Protein AF-A0A1Z8WTG3-F1 (afdb_monomer_lite)

Radius of gyration: 28.86 Å; chains: 1; bounding box: 52×43×95 Å

Structure (mmCIF, N/CA/C/O backbone):
data_AF-A0A1Z8WTG3-F1
#
_entry.id   AF-A0A1Z8WTG3-F1
#
loop_
_atom_site.group_PDB
_atom_site.id
_atom_site.type_symbol
_atom_site.label_atom_id
_atom_site.label_alt_id
_atom_site.label_comp_id
_atom_site.label_asym_id
_atom_site.label_entity_id
_atom_site.label_seq_id
_atom_site.pdbx_PDB_ins_code
_atom_site.Cartn_x
_atom_site.Cartn_y
_atom_site.Cartn_z
_atom_site.occupancy
_atom_site.B_iso_or_equiv
_atom_site.auth_seq_id
_atom_site.auth_comp_id
_atom_site.auth_asym_id
_atom_site.auth_atom_id
_atom_site.pdbx_PDB_model_num
ATOM 1 N N . MET A 1 1 ? -14.455 12.581 13.805 1.00 80.75 1 MET A N 1
ATOM 2 C CA . MET A 1 1 ? -13.602 12.042 12.723 1.00 80.75 1 MET A CA 1
ATOM 3 C C . MET A 1 1 ? -12.925 10.778 13.233 1.00 80.75 1 MET A C 1
ATOM 5 O O . MET A 1 1 ? -12.695 10.710 14.435 1.00 80.75 1 MET A O 1
ATOM 9 N N . ALA A 1 2 ? -12.694 9.769 12.390 1.00 87.00 2 ALA A N 1
ATOM 10 C CA . ALA A 1 2 ? -11.983 8.566 12.822 1.00 87.00 2 ALA A CA 1
ATOM 11 C C . ALA A 1 2 ? -10.510 8.894 13.118 1.00 87.00 2 ALA A C 1
ATOM 13 O O . ALA A 1 2 ? -9.880 9.629 12.361 1.00 87.00 2 ALA A O 1
ATOM 14 N N . GLU A 1 3 ? -9.969 8.363 14.213 1.00 90.25 3 GLU A N 1
ATOM 15 C CA . GLU A 1 3 ? -8.546 8.466 14.534 1.00 90.25 3 GLU A CA 1
ATOM 16 C C . GLU A 1 3 ? -7.820 7.243 13.973 1.00 90.25 3 GLU A C 1
ATOM 18 O O . GLU A 1 3 ? -8.116 6.108 14.358 1.00 90.25 3 GLU A O 1
ATOM 23 N N . TYR A 1 4 ? -6.864 7.479 13.076 1.00 92.56 4 TYR A N 1
ATOM 24 C CA . TYR A 1 4 ? -6.026 6.444 12.479 1.00 92.56 4 TYR A CA 1
ATOM 25 C C . TYR A 1 4 ? -4.583 6.611 12.948 1.00 92.56 4 TYR A C 1
ATOM 27 O O . TYR A 1 4 ? -4.021 7.705 12.896 1.00 92.56 4 TYR A O 1
ATOM 35 N N . LYS A 1 5 ? -3.979 5.523 13.423 1.00 94.44 5 LYS A N 1
ATOM 36 C CA . LYS A 1 5 ? -2.561 5.475 13.795 1.00 94.44 5 LYS A CA 1
ATOM 37 C C . LYS A 1 5 ? -1.935 4.241 13.185 1.00 94.44 5 LYS A C 1
ATOM 39 O O . LYS A 1 5 ? -2.557 3.182 13.174 1.00 94.44 5 LYS A O 1
ATOM 44 N N . PHE A 1 6 ? -0.693 4.364 12.742 1.00 95.44 6 PHE A N 1
ATOM 45 C CA . PHE A 1 6 ? 0.064 3.254 12.189 1.00 95.44 6 PHE A CA 1
ATOM 46 C C . PHE A 1 6 ? 1.544 3.356 12.556 1.00 95.44 6 PHE A C 1
ATOM 48 O O . PHE A 1 6 ? 2.046 4.424 12.904 1.00 95.44 6 PHE A O 1
ATOM 55 N N . ARG A 1 7 ? 2.234 2.216 12.537 1.00 96.50 7 ARG A N 1
ATOM 56 C CA . ARG A 1 7 ? 3.659 2.110 12.859 1.00 96.50 7 ARG A CA 1
ATOM 57 C C . ARG A 1 7 ? 4.304 0.981 12.066 1.00 96.50 7 ARG A C 1
ATOM 59 O O . ARG A 1 7 ? 3.787 -0.138 12.065 1.00 96.50 7 ARG A O 1
ATOM 66 N N . LYS A 1 8 ? 5.466 1.264 11.473 1.00 97.19 8 LYS A N 1
ATOM 67 C CA . LYS A 1 8 ? 6.313 0.258 10.826 1.00 97.19 8 LYS A CA 1
ATOM 68 C C . LYS A 1 8 ? 6.899 -0.665 11.894 1.00 97.19 8 LYS A C 1
ATOM 70 O O . LYS A 1 8 ? 7.470 -0.198 12.882 1.00 97.19 8 LYS A O 1
ATOM 75 N N . LEU A 1 9 ? 6.709 -1.967 11.718 1.00 96.06 9 LEU A N 1
ATOM 76 C CA . LEU A 1 9 ? 7.215 -3.013 12.605 1.00 96.06 9 LEU A CA 1
ATOM 77 C C . LEU A 1 9 ? 8.601 -3.472 12.162 1.00 96.06 9 LEU A C 1
ATOM 79 O O . LEU A 1 9 ? 9.515 -3.524 12.979 1.00 96.06 9 LEU A O 1
ATOM 83 N N . PHE A 1 10 ? 8.748 -3.786 10.876 1.00 94.69 10 PHE A N 1
ATOM 84 C CA . PHE A 1 10 ? 10.020 -4.160 10.272 1.00 94.69 10 PHE A CA 1
ATOM 85 C C . PHE A 1 10 ? 10.028 -3.863 8.773 1.00 94.69 10 PHE A C 1
ATOM 87 O O . PHE A 1 10 ? 8.985 -3.616 8.165 1.00 94.69 10 PHE A O 1
ATOM 94 N N . GLN A 1 11 ? 11.226 -3.921 8.201 1.00 94.88 11 GLN A N 1
ATOM 95 C CA . GLN A 1 11 ? 11.490 -3.764 6.781 1.00 94.88 11 GLN A CA 1
ATOM 96 C C . GLN A 1 11 ? 12.560 -4.770 6.363 1.00 94.88 11 GLN A C 1
ATOM 98 O O . GLN A 1 11 ? 13.548 -4.959 7.074 1.00 94.88 11 GLN A O 1
ATOM 103 N N . LEU A 1 12 ? 12.347 -5.400 5.217 1.00 92.44 12 LEU A N 1
ATOM 104 C CA . LEU A 1 12 ? 13.270 -6.295 4.542 1.00 92.44 12 LEU A CA 1
ATOM 105 C C . LEU A 1 12 ? 13.499 -5.760 3.131 1.00 92.44 12 LEU A C 1
ATOM 107 O O . LEU A 1 12 ? 12.569 -5.309 2.467 1.00 92.44 12 LEU A O 1
ATOM 111 N N . SER A 1 13 ? 14.740 -5.823 2.676 1.00 90.19 13 SER A N 1
ATOM 112 C CA . SER A 1 13 ? 15.132 -5.409 1.334 1.00 90.19 13 SER A CA 1
ATOM 113 C C . SER A 1 13 ? 16.091 -6.441 0.759 1.00 90.19 13 SER A C 1
ATOM 115 O O . SER A 1 13 ? 17.084 -6.777 1.410 1.00 90.19 13 SER A O 1
ATOM 117 N N . GLY A 1 14 ? 15.800 -6.946 -0.435 1.00 82.38 14 GLY A N 1
ATOM 118 C CA . GLY A 1 14 ? 16.718 -7.788 -1.193 1.00 82.38 14 GLY A CA 1
ATOM 119 C C . GLY A 1 14 ? 17.753 -6.952 -1.943 1.00 82.38 14 GLY A C 1
ATOM 120 O O . GLY A 1 14 ? 17.486 -5.820 -2.340 1.00 82.38 14 GLY A O 1
ATOM 121 N N . ALA A 1 15 ? 18.944 -7.516 -2.138 1.00 72.56 15 ALA A N 1
ATOM 122 C CA . ALA A 1 15 ? 19.929 -6.942 -3.050 1.00 72.56 15 ALA A CA 1
ATOM 123 C C . ALA A 1 15 ? 19.437 -7.064 -4.503 1.00 72.56 15 ALA A C 1
ATOM 125 O O . ALA A 1 15 ? 18.730 -8.018 -4.823 1.00 72.56 15 ALA A O 1
ATOM 126 N N . GLY A 1 16 ? 19.820 -6.119 -5.361 1.00 65.38 16 GLY A N 1
ATOM 127 C CA . GLY A 1 16 ? 19.454 -6.109 -6.776 1.00 65.38 16 GLY A CA 1
ATOM 128 C C . GLY A 1 16 ? 20.349 -5.186 -7.600 1.00 65.38 16 GLY A C 1
ATOM 129 O O . GLY A 1 16 ? 21.196 -4.485 -7.045 1.00 65.38 16 GLY A O 1
ATOM 130 N N . GLU A 1 17 ? 20.162 -5.191 -8.918 1.00 61.62 17 GLU A N 1
ATOM 131 C CA . GLU A 1 17 ? 20.950 -4.398 -9.881 1.00 61.62 17 GLU A CA 1
ATOM 132 C C . GLU A 1 17 ? 20.513 -2.923 -9.967 1.00 61.62 17 GLU A C 1
ATOM 134 O O . GLU A 1 17 ? 21.150 -2.100 -10.627 1.00 61.62 17 GLU A O 1
ATOM 139 N N . PHE A 1 18 ? 19.425 -2.577 -9.286 1.00 65.38 18 PHE A N 1
ATOM 140 C CA . PHE A 1 18 ? 18.792 -1.265 -9.311 1.00 65.38 18 PHE A CA 1
ATOM 141 C C . PHE A 1 18 ? 19.329 -0.342 -8.209 1.00 65.38 18 PHE A C 1
ATOM 143 O O . PHE A 1 18 ? 19.837 -0.794 -7.185 1.00 65.38 18 PHE A O 1
ATOM 150 N N . THR A 1 19 ? 19.173 0.977 -8.392 1.00 68.31 19 THR A N 1
ATOM 151 C CA . THR A 1 19 ? 19.509 1.976 -7.356 1.00 68.31 19 THR A CA 1
ATOM 152 C C . THR A 1 19 ? 18.726 1.768 -6.063 1.00 68.31 19 THR A C 1
ATOM 154 O O . THR A 1 19 ? 19.265 2.006 -4.986 1.00 68.31 19 THR A O 1
ATOM 157 N N . ASP A 1 20 ? 17.493 1.279 -6.179 1.00 70.00 20 ASP A N 1
ATOM 158 C CA . ASP A 1 20 ? 16.681 0.835 -5.054 1.00 70.00 20 ASP A CA 1
ATOM 159 C C . ASP A 1 20 ? 16.527 -0.697 -5.076 1.00 70.00 20 ASP A C 1
ATOM 161 O O . ASP A 1 20 ? 16.508 -1.283 -6.157 1.00 70.00 20 ASP A O 1
ATOM 165 N N . PRO A 1 21 ? 16.318 -1.357 -3.921 1.00 75.75 21 PRO A N 1
ATOM 166 C CA . PRO A 1 21 ? 16.095 -2.802 -3.832 1.00 75.75 21 PRO A CA 1
ATOM 167 C C . PRO A 1 21 ? 15.076 -3.355 -4.844 1.00 75.75 21 PRO A C 1
ATOM 169 O O . PRO A 1 21 ? 13.978 -2.804 -4.985 1.00 75.75 21 PRO A O 1
ATOM 172 N N . GLU A 1 22 ? 15.414 -4.480 -5.488 1.00 83.38 22 GLU A N 1
ATOM 173 C CA . GLU A 1 22 ? 14.511 -5.222 -6.390 1.00 83.38 22 GLU A CA 1
ATOM 174 C C . GLU A 1 22 ? 13.298 -5.778 -5.660 1.00 83.38 22 GLU A C 1
ATOM 176 O O . GLU A 1 22 ? 12.186 -5.752 -6.176 1.00 83.38 22 GLU A O 1
ATOM 181 N N . SER A 1 23 ? 13.512 -6.266 -4.442 1.00 88.19 23 SER A N 1
ATOM 182 C CA . SER A 1 23 ? 12.448 -6.699 -3.550 1.00 88.19 23 SER A CA 1
ATOM 183 C C . SER A 1 23 ? 12.502 -5.881 -2.273 1.00 88.19 23 SER A C 1
ATOM 185 O O . SER A 1 23 ? 13.557 -5.698 -1.662 1.00 88.19 23 SER A O 1
ATOM 187 N N . TYR A 1 24 ? 11.347 -5.382 -1.865 1.00 93.00 24 TYR A N 1
ATOM 188 C CA . TYR A 1 24 ? 11.179 -4.613 -0.648 1.00 93.00 24 TYR A CA 1
ATOM 189 C C . TYR A 1 24 ? 9.886 -5.057 0.022 1.00 93.00 24 TYR A C 1
ATOM 191 O O . TYR A 1 24 ? 8.824 -5.062 -0.595 1.00 93.00 24 TYR A O 1
ATOM 199 N N . GLU A 1 25 ? 9.965 -5.445 1.287 1.00 95.06 25 GLU A N 1
ATOM 200 C CA . GLU A 1 25 ? 8.804 -5.807 2.088 1.00 95.06 25 GLU A CA 1
ATOM 201 C C . GLU A 1 25 ? 8.836 -5.031 3.398 1.00 95.06 25 GLU A C 1
ATOM 203 O O . GLU A 1 25 ? 9.822 -5.063 4.134 1.00 95.06 25 GLU A O 1
ATOM 208 N N . SER A 1 26 ? 7.743 -4.355 3.724 1.00 96.69 26 SER A N 1
ATOM 209 C CA . SER A 1 26 ? 7.576 -3.703 5.015 1.00 96.69 26 SER A CA 1
ATOM 210 C C . SER A 1 26 ? 6.296 -4.158 5.686 1.00 96.69 26 SER A C 1
ATOM 212 O O . SER A 1 26 ? 5.255 -4.331 5.055 1.00 96.69 26 SER A O 1
ATOM 214 N N . MET A 1 27 ? 6.369 -4.381 6.996 1.00 97.38 27 MET A N 1
ATOM 215 C CA . MET A 1 27 ? 5.221 -4.788 7.797 1.00 97.38 27 MET A CA 1
ATOM 216 C C . MET A 1 27 ? 4.837 -3.687 8.764 1.00 97.38 27 MET A C 1
ATOM 218 O O . MET A 1 27 ? 5.686 -3.067 9.404 1.00 97.38 27 MET A O 1
ATOM 222 N N . TRP A 1 28 ? 3.537 -3.497 8.916 1.00 97.81 28 TRP A N 1
ATOM 223 C CA . TRP A 1 28 ? 2.954 -2.389 9.639 1.00 97.81 28 TRP A CA 1
ATOM 224 C C . TRP A 1 28 ? 1.851 -2.870 10.573 1.00 97.81 28 TRP A C 1
ATOM 226 O O . TRP A 1 28 ? 1.128 -3.830 10.295 1.00 97.81 28 TRP A O 1
ATOM 236 N N . ALA A 1 29 ? 1.705 -2.176 11.695 1.00 97.44 29 ALA A N 1
ATOM 237 C CA . ALA A 1 29 ? 0.532 -2.264 12.552 1.00 97.44 29 ALA A CA 1
ATOM 238 C C . ALA A 1 29 ? -0.275 -0.975 12.432 1.00 97.44 29 ALA A C 1
ATOM 240 O O . ALA A 1 29 ? 0.305 0.103 12.303 1.00 97.44 29 ALA A O 1
ATOM 241 N N . TYR A 1 30 ? -1.596 -1.082 12.532 1.00 96.19 30 TYR A N 1
ATOM 242 C CA . TYR A 1 30 ? -2.485 0.070 12.617 1.00 96.19 30 TYR A CA 1
ATOM 243 C C . TYR A 1 30 ? -3.541 -0.108 13.700 1.00 96.19 30 TYR A C 1
ATOM 245 O O . TYR A 1 30 ? -3.803 -1.219 14.168 1.00 96.19 30 TYR A O 1
ATOM 253 N N . SER A 1 31 ? -4.155 1.004 14.085 1.00 95.69 31 SER A N 1
ATOM 254 C CA . SER A 1 31 ? -5.302 1.051 14.978 1.00 95.69 31 SER A CA 1
ATOM 255 C C . SER A 1 31 ? -6.273 2.132 14.517 1.00 95.69 31 SER A C 1
ATOM 257 O O . SER A 1 31 ? -5.847 3.262 14.265 1.00 95.69 31 SER A O 1
ATOM 259 N N . ILE A 1 32 ? -7.561 1.800 14.452 1.00 93.69 32 ILE A N 1
ATOM 260 C CA . ILE A 1 32 ? -8.631 2.737 14.082 1.00 93.69 32 ILE A CA 1
ATOM 261 C C . ILE A 1 32 ? -9.550 2.934 15.278 1.00 93.69 32 ILE A C 1
ATOM 263 O O . ILE A 1 32 ? -9.943 1.953 15.913 1.00 93.69 32 ILE A O 1
ATOM 267 N N . ARG A 1 33 ? -9.903 4.178 15.596 1.00 92.75 33 ARG A N 1
ATOM 268 C CA . ARG A 1 33 ? -10.965 4.505 16.555 1.00 92.75 33 ARG A CA 1
ATOM 269 C C . ARG A 1 33 ? -12.025 5.345 15.859 1.00 92.75 33 ARG A C 1
ATOM 271 O O . ARG A 1 33 ? -11.731 6.433 15.368 1.00 92.75 33 ARG A O 1
ATOM 278 N N . TYR A 1 34 ? -13.257 4.850 15.827 1.00 88.38 34 TYR A N 1
ATOM 279 C CA . TYR A 1 34 ? -14.374 5.576 15.230 1.00 88.38 34 TYR A CA 1
ATOM 280 C C . TYR A 1 34 ? -15.032 6.515 16.252 1.00 88.38 34 TYR A C 1
ATOM 282 O O . TYR A 1 34 ? -15.041 6.210 17.451 1.00 88.38 34 TYR A O 1
ATOM 290 N N . PRO A 1 35 ? -15.612 7.646 15.810 1.00 86.88 35 PRO A N 1
ATOM 291 C CA . PRO A 1 35 ? -16.374 8.530 16.688 1.00 86.88 35 PRO A CA 1
ATOM 292 C C . PRO A 1 35 ? -17.491 7.772 17.408 1.00 86.88 35 PRO A C 1
ATOM 294 O O . PRO A 1 35 ? -18.188 6.972 16.792 1.00 86.88 35 PRO A O 1
ATOM 297 N N . GLY A 1 36 ? -17.667 8.027 18.705 1.00 84.12 36 GLY A N 1
ATOM 298 C CA . GLY A 1 36 ? -18.702 7.365 19.508 1.00 84.12 36 GLY A CA 1
ATOM 299 C C . GLY A 1 36 ? -18.374 5.927 19.922 1.00 84.12 36 GLY A C 1
ATOM 300 O O . GLY A 1 36 ? -19.221 5.273 20.522 1.00 84.12 36 GLY A O 1
ATOM 301 N N . THR A 1 37 ? -17.160 5.439 19.639 1.00 84.31 37 THR A N 1
ATOM 302 C CA . THR A 1 37 ? -16.673 4.140 20.122 1.00 84.31 37 THR A CA 1
ATOM 303 C C . THR A 1 37 ? -15.482 4.313 21.064 1.00 84.31 37 THR A C 1
ATOM 305 O O . THR A 1 37 ? -14.544 5.070 20.790 1.00 84.31 37 THR A O 1
ATOM 308 N N . ASP A 1 38 ? -15.495 3.579 22.176 1.00 84.06 38 ASP A N 1
ATOM 309 C CA . ASP A 1 38 ? -14.356 3.517 23.103 1.00 84.06 38 ASP A CA 1
ATOM 310 C C . ASP A 1 38 ? -13.339 2.439 22.726 1.00 84.06 38 ASP A C 1
ATOM 312 O O . ASP A 1 38 ? -12.214 2.428 23.224 1.00 84.06 38 ASP A O 1
ATOM 316 N N . HIS A 1 39 ? -13.705 1.558 21.798 1.00 85.56 39 HIS A N 1
ATOM 317 C CA . HIS A 1 39 ? -12.840 0.488 21.335 1.00 85.56 39 HIS A CA 1
ATOM 318 C C . HIS A 1 39 ? -12.044 0.912 20.103 1.00 85.56 39 HIS A C 1
ATOM 320 O O . HIS A 1 39 ? -12.586 1.438 19.132 1.00 85.56 39 HIS A O 1
ATOM 326 N N . SER A 1 40 ? -10.743 0.628 20.132 1.00 90.19 40 SER A N 1
ATOM 327 C CA . SER A 1 40 ? -9.906 0.695 18.942 1.00 90.19 40 SER A CA 1
ATOM 328 C C . SER A 1 40 ? -9.846 -0.671 18.267 1.00 90.19 40 SER A C 1
ATOM 330 O O . SER A 1 40 ? -9.712 -1.692 18.940 1.00 90.19 40 SER A O 1
ATOM 332 N N . THR A 1 41 ? -9.930 -0.686 16.938 1.00 90.62 41 THR A N 1
ATOM 333 C CA . THR A 1 41 ? -9.758 -1.891 16.121 1.00 90.62 41 THR A CA 1
ATOM 334 C C . THR A 1 41 ? -8.313 -1.958 15.627 1.00 90.62 41 THR A C 1
ATOM 336 O O . THR A 1 41 ? -7.943 -1.155 14.763 1.00 90.62 41 THR A O 1
ATOM 339 N N . PRO A 1 42 ? -7.477 -2.870 16.158 1.00 94.50 42 PRO A N 1
ATOM 340 C CA . PRO A 1 42 ? -6.112 -3.045 15.690 1.00 94.50 42 PRO A CA 1
ATOM 341 C C . PRO A 1 42 ? -6.054 -3.946 14.454 1.00 94.50 42 PRO A C 1
ATOM 343 O O . PRO A 1 42 ? -6.922 -4.789 14.222 1.00 94.50 42 PRO A O 1
ATOM 346 N N . GLY A 1 43 ? -4.969 -3.834 13.698 1.00 95.12 43 GLY A N 1
ATOM 347 C CA . GLY A 1 43 ? -4.666 -4.762 12.619 1.00 95.12 43 GLY A CA 1
ATOM 348 C C . GLY A 1 43 ? -3.212 -4.698 12.178 1.00 95.12 43 GLY A C 1
ATOM 349 O O . GLY A 1 43 ? -2.416 -3.897 12.673 1.00 95.12 43 GLY A O 1
ATOM 350 N N . ARG A 1 44 ? -2.865 -5.582 11.244 1.00 96.94 44 ARG A N 1
ATOM 351 C CA . ARG A 1 44 ? -1.556 -5.621 10.592 1.00 96.94 44 ARG A CA 1
ATOM 352 C C . ARG A 1 44 ? -1.741 -5.665 9.088 1.00 96.94 44 ARG A C 1
ATOM 354 O O . ARG A 1 44 ? -2.686 -6.286 8.601 1.00 96.94 44 ARG A O 1
ATOM 361 N N . TYR A 1 45 ? -0.828 -5.034 8.379 1.00 97.50 45 TYR A N 1
ATOM 362 C CA . TYR A 1 45 ? -0.716 -5.128 6.933 1.00 97.50 45 TYR A CA 1
ATOM 363 C C . TYR A 1 45 ? 0.758 -5.194 6.551 1.00 97.50 45 TYR A C 1
ATOM 365 O O . TYR A 1 45 ? 1.638 -4.899 7.364 1.00 97.50 45 TYR A O 1
ATOM 373 N N . ARG A 1 46 ? 1.023 -5.618 5.325 1.00 97.12 46 ARG A N 1
ATOM 374 C CA . ARG A 1 46 ? 2.345 -5.554 4.720 1.00 97.12 46 ARG A CA 1
ATOM 375 C C . ARG A 1 46 ? 2.261 -4.885 3.362 1.00 97.12 46 ARG A C 1
ATOM 377 O O . ARG A 1 46 ? 1.233 -4.981 2.694 1.00 97.12 46 ARG A O 1
ATOM 384 N N . ILE A 1 47 ? 3.351 -4.246 2.980 1.00 97.38 47 ILE A N 1
ATOM 385 C CA . ILE A 1 47 ? 3.575 -3.685 1.658 1.00 97.38 47 ILE A CA 1
ATOM 386 C C . ILE A 1 47 ? 4.707 -4.485 1.024 1.00 97.38 47 ILE A C 1
ATOM 388 O O . ILE A 1 47 ? 5.747 -4.680 1.651 1.00 97.38 47 ILE A O 1
ATOM 392 N N . ARG A 1 48 ? 4.495 -4.968 -0.199 1.00 95.06 48 ARG A N 1
ATOM 393 C CA . ARG A 1 48 ? 5.503 -5.654 -1.009 1.00 95.06 48 ARG A CA 1
ATOM 394 C C . ARG A 1 48 ? 5.709 -4.871 -2.292 1.00 95.06 48 ARG A C 1
ATOM 396 O O . ARG A 1 48 ? 4.765 -4.681 -3.048 1.00 95.06 48 ARG A O 1
ATOM 403 N N . ILE A 1 49 ? 6.934 -4.430 -2.527 1.00 93.69 49 ILE A N 1
ATOM 404 C CA . ILE A 1 49 ? 7.342 -3.732 -3.739 1.00 93.69 49 ILE A CA 1
ATOM 405 C C . ILE A 1 49 ? 8.326 -4.637 -4.464 1.00 93.69 49 ILE A C 1
ATOM 407 O O . ILE A 1 49 ? 9.293 -5.125 -3.878 1.00 93.69 49 ILE A O 1
ATOM 411 N N . THR A 1 50 ? 8.042 -4.906 -5.730 1.00 90.25 50 THR A N 1
ATOM 412 C CA . THR A 1 50 ? 8.906 -5.685 -6.614 1.00 90.25 50 THR A CA 1
ATOM 413 C C . THR A 1 50 ? 9.217 -4.860 -7.850 1.00 90.25 50 THR A C 1
ATOM 415 O O . THR A 1 50 ? 8.306 -4.394 -8.536 1.00 90.25 50 THR A O 1
ATOM 418 N N . ARG A 1 51 ? 10.505 -4.676 -8.131 1.00 87.50 51 ARG A N 1
ATOM 419 C CA . ARG A 1 51 ? 11.003 -4.122 -9.387 1.00 87.50 51 ARG A CA 1
ATOM 420 C C . ARG A 1 51 ? 11.466 -5.260 -10.273 1.00 87.50 51 ARG A C 1
ATOM 422 O O . ARG A 1 51 ? 12.176 -6.152 -9.824 1.00 87.50 51 ARG A O 1
ATOM 429 N N . MET A 1 52 ? 11.052 -5.222 -11.527 1.00 85.44 52 MET A N 1
ATOM 430 C CA . MET A 1 52 ? 11.435 -6.209 -12.528 1.00 85.44 52 MET A CA 1
ATOM 431 C C . MET A 1 52 ? 11.568 -5.543 -13.894 1.00 85.44 52 MET A C 1
ATOM 433 O O . MET A 1 52 ? 11.118 -4.409 -14.100 1.00 85.44 52 MET A O 1
ATOM 437 N N . SER A 1 53 ? 12.188 -6.236 -14.845 1.00 83.75 53 SER A N 1
ATOM 438 C CA . SER A 1 53 ? 12.193 -5.759 -16.225 1.00 83.75 53 SER A CA 1
ATOM 439 C C . SER A 1 53 ? 10.758 -5.709 -16.770 1.00 83.75 53 SER A C 1
ATOM 441 O O . SER A 1 53 ? 9.897 -6.504 -16.383 1.00 83.75 53 SER A O 1
ATOM 443 N N . ALA A 1 54 ? 10.474 -4.785 -17.692 1.00 81.69 54 ALA A N 1
ATOM 444 C CA . ALA A 1 54 ? 9.164 -4.712 -18.344 1.00 81.69 54 ALA A CA 1
ATOM 445 C C . ALA A 1 54 ? 8.816 -6.022 -19.068 1.00 81.69 54 ALA A C 1
ATOM 447 O O . ALA A 1 54 ? 7.653 -6.419 -19.127 1.00 81.69 54 ALA A O 1
ATOM 448 N N . LYS A 1 55 ? 9.838 -6.725 -19.565 1.00 82.88 55 LYS A N 1
ATOM 449 C CA . LYS A 1 55 ? 9.708 -8.047 -20.169 1.00 82.88 55 LYS A CA 1
ATOM 450 C C . LYS A 1 55 ? 9.167 -9.076 -19.175 1.00 82.88 55 LYS A C 1
ATOM 452 O O . LYS A 1 55 ? 8.196 -9.761 -19.489 1.00 82.88 55 LYS A O 1
ATOM 457 N N . ASP A 1 56 ? 9.768 -9.167 -17.992 1.00 82.69 56 ASP A N 1
ATOM 458 C CA . ASP A 1 56 ? 9.350 -10.124 -16.961 1.00 82.69 56 ASP A CA 1
ATOM 459 C C . ASP A 1 56 ? 7.942 -9.812 -16.454 1.00 82.69 56 ASP A C 1
ATOM 461 O O . ASP A 1 56 ? 7.141 -10.722 -16.246 1.00 82.69 56 ASP A O 1
ATOM 465 N N . PHE A 1 57 ? 7.605 -8.525 -16.346 1.00 82.31 57 PHE A N 1
ATOM 466 C CA . PHE A 1 57 ? 6.262 -8.093 -15.978 1.00 82.31 57 PHE A CA 1
ATOM 467 C C . PHE A 1 57 ? 5.207 -8.521 -17.008 1.00 82.31 57 PHE A C 1
ATOM 469 O O . PHE A 1 57 ? 4.160 -9.049 -16.639 1.00 82.31 57 PHE A O 1
ATOM 476 N N . ILE A 1 58 ? 5.480 -8.353 -18.306 1.00 81.19 58 ILE A N 1
ATOM 477 C CA . ILE A 1 58 ? 4.565 -8.789 -19.374 1.00 81.19 58 ILE A CA 1
ATOM 478 C C . ILE A 1 58 ? 4.356 -10.305 -19.328 1.00 81.19 58 ILE A C 1
ATOM 480 O O . ILE A 1 58 ? 3.218 -10.763 -19.422 1.00 81.19 58 ILE A O 1
ATOM 484 N N . ILE A 1 59 ? 5.428 -11.074 -19.119 1.00 83.56 59 ILE A N 1
ATOM 485 C CA . ILE A 1 59 ? 5.355 -12.534 -18.979 1.00 83.56 59 ILE A CA 1
ATOM 486 C C . ILE A 1 59 ? 4.501 -12.918 -17.764 1.00 83.56 59 ILE A C 1
ATOM 488 O O . ILE A 1 59 ? 3.641 -13.791 -17.873 1.00 83.56 59 ILE A O 1
ATOM 492 N N . LEU A 1 60 ? 4.692 -12.251 -16.621 1.00 80.12 60 LEU A N 1
ATOM 493 C CA . LEU A 1 60 ? 3.914 -12.486 -15.400 1.00 80.12 60 LEU A CA 1
ATOM 494 C C . LEU A 1 60 ? 2.415 -12.229 -15.610 1.00 80.12 60 LEU A C 1
ATOM 496 O O . LEU A 1 60 ? 1.581 -12.957 -15.075 1.00 80.12 60 LEU A O 1
ATOM 500 N N . MET A 1 61 ? 2.075 -11.229 -16.423 1.00 80.38 61 MET A N 1
ATOM 501 C CA . MET A 1 61 ? 0.695 -10.898 -16.791 1.00 80.38 61 MET A CA 1
ATOM 502 C C . MET A 1 61 ? 0.121 -11.803 -17.898 1.00 80.38 61 MET A C 1
ATOM 504 O O . MET A 1 61 ? -1.027 -11.621 -18.300 1.00 80.38 61 MET A O 1
ATOM 508 N N . GLY A 1 62 ? 0.890 -12.780 -18.391 1.00 81.44 62 GLY A N 1
ATOM 509 C CA . GLY A 1 62 ? 0.475 -13.715 -19.439 1.00 81.44 62 GLY A CA 1
ATOM 510 C C . GLY A 1 62 ? 0.526 -13.144 -20.861 1.00 81.44 62 GLY A C 1
ATOM 511 O O . GLY A 1 62 ? -0.121 -13.689 -21.754 1.00 81.44 62 GLY A O 1
ATOM 512 N N . GLY A 1 63 ? 1.253 -12.045 -21.075 1.00 82.56 63 GLY A N 1
ATOM 513 C CA . GLY A 1 63 ? 1.434 -11.415 -22.383 1.00 82.56 63 GLY A CA 1
ATOM 514 C C . GLY A 1 63 ? 2.645 -11.939 -23.161 1.00 82.56 63 GLY A C 1
ATOM 515 O O . GLY A 1 63 ? 3.524 -12.603 -22.610 1.00 82.56 63 GLY A O 1
ATOM 516 N N . ASP A 1 64 ? 2.701 -11.603 -24.454 1.00 82.31 64 ASP A N 1
ATOM 517 C CA . ASP A 1 64 ? 3.853 -11.891 -25.316 1.00 82.31 64 ASP A CA 1
ATOM 518 C C . ASP A 1 64 ? 4.927 -10.790 -25.173 1.00 82.31 64 ASP A C 1
ATOM 520 O O . ASP A 1 64 ? 4.655 -9.622 -25.470 1.00 82.31 64 ASP A O 1
ATOM 524 N N . PRO A 1 65 ? 6.147 -11.117 -24.708 1.00 78.25 65 PRO A N 1
ATOM 525 C CA . PRO A 1 65 ? 7.212 -10.141 -24.511 1.00 78.25 65 PRO A CA 1
ATOM 526 C C . PRO A 1 65 ? 7.900 -9.657 -25.797 1.00 78.25 65 PRO A C 1
ATOM 528 O O . PRO A 1 65 ? 8.784 -8.806 -25.692 1.00 78.25 65 PRO A O 1
ATOM 531 N N . THR A 1 66 ? 7.594 -10.190 -26.987 1.00 78.75 66 THR A N 1
ATOM 532 C CA . THR A 1 66 ? 8.353 -9.867 -28.217 1.00 78.75 66 THR A CA 1
ATOM 533 C C . THR A 1 66 ? 8.312 -8.395 -28.624 1.00 78.75 66 THR A C 1
ATOM 535 O O . THR A 1 66 ? 9.263 -7.926 -29.246 1.00 78.75 66 THR A O 1
ATOM 538 N N . ASP A 1 67 ? 7.261 -7.666 -28.241 1.00 66.81 67 ASP A N 1
ATOM 539 C CA . ASP A 1 67 ? 7.095 -6.235 -28.539 1.00 66.81 67 ASP A CA 1
ATOM 540 C C . ASP A 1 67 ? 7.545 -5.312 -27.390 1.00 66.81 67 ASP A C 1
ATOM 542 O O . ASP A 1 67 ? 7.439 -4.086 -27.485 1.00 66.81 67 ASP A O 1
ATOM 546 N N . ALA A 1 68 ? 8.042 -5.877 -26.286 1.00 64.38 68 ALA A N 1
ATOM 547 C CA . ALA A 1 68 ? 8.491 -5.104 -25.138 1.00 64.38 68 ALA A CA 1
ATOM 548 C C . ALA A 1 68 ? 9.845 -4.441 -25.421 1.00 64.38 68 ALA A C 1
ATOM 550 O O . ALA A 1 68 ? 10.787 -5.103 -25.857 1.00 64.38 68 ALA A O 1
ATOM 551 N N . ASP A 1 69 ? 9.970 -3.147 -25.113 1.00 62.03 69 ASP A N 1
ATOM 552 C CA . ASP A 1 69 ? 11.278 -2.490 -25.085 1.00 62.03 69 ASP A CA 1
ATOM 553 C C . ASP A 1 69 ? 12.131 -3.126 -23.967 1.00 62.03 69 ASP A C 1
ATOM 555 O O . ASP A 1 69 ? 11.759 -3.027 -22.790 1.00 62.03 69 ASP A O 1
ATOM 559 N N . PRO A 1 70 ? 13.259 -3.787 -24.292 1.00 58.91 70 PRO A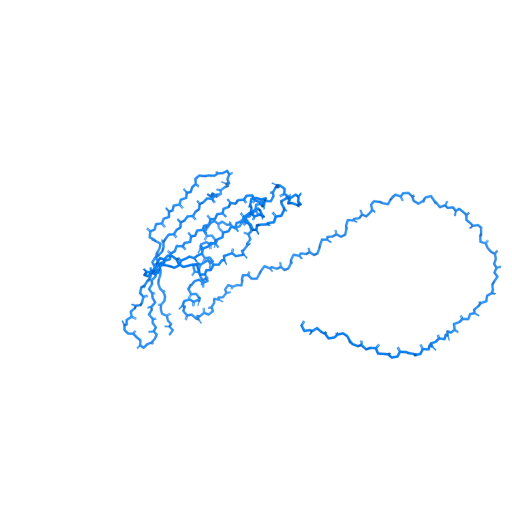 N 1
ATOM 560 C CA . PRO A 1 70 ? 14.085 -4.482 -23.309 1.00 58.91 70 PRO A CA 1
ATOM 561 C C . PRO A 1 70 ? 14.745 -3.548 -22.284 1.00 58.91 70 PRO A C 1
ATOM 563 O O . PRO A 1 70 ? 15.303 -4.047 -21.312 1.00 58.91 70 PRO A O 1
ATOM 566 N N . GLN A 1 71 ? 14.701 -2.223 -22.474 1.00 64.12 71 GLN A N 1
ATOM 567 C CA . GLN A 1 71 ? 15.259 -1.254 -21.521 1.00 64.12 71 GLN A CA 1
ATOM 568 C C . GLN A 1 71 ? 14.242 -0.698 -20.514 1.00 64.12 71 GLN A C 1
ATOM 570 O O . GLN A 1 71 ? 14.615 0.073 -19.630 1.00 64.12 71 GLN A O 1
ATOM 575 N N . GLY A 1 72 ? 12.961 -1.058 -20.634 1.00 68.56 72 GLY A N 1
ATOM 576 C CA . GLY A 1 72 ? 11.927 -0.616 -19.703 1.00 68.56 72 GLY A CA 1
ATOM 577 C C . GLY A 1 72 ? 11.954 -1.388 -18.382 1.00 68.56 72 GLY A C 1
ATOM 578 O O . GLY A 1 72 ? 12.157 -2.602 -18.363 1.00 68.56 72 GLY A O 1
ATOM 579 N N . TYR A 1 73 ? 11.654 -0.699 -17.282 1.00 77.19 73 TYR A N 1
ATOM 580 C CA . TYR A 1 73 ? 11.436 -1.310 -15.970 1.00 77.19 73 TYR A CA 1
ATOM 581 C C . TYR A 1 73 ? 9.977 -1.185 -15.550 1.00 77.19 73 TYR A C 1
ATOM 583 O O . TYR A 1 73 ? 9.266 -0.267 -15.965 1.00 77.19 73 TYR A O 1
ATOM 591 N N . SER A 1 74 ? 9.521 -2.132 -14.741 1.00 81.44 74 SER A N 1
ATOM 592 C CA . SER A 1 74 ? 8.184 -2.152 -14.160 1.00 81.44 74 SER A CA 1
ATOM 593 C C . SER A 1 74 ? 8.283 -2.312 -12.651 1.00 81.44 74 SER A C 1
ATOM 595 O O . SER A 1 74 ? 9.140 -3.034 -12.138 1.00 81.44 74 SER A O 1
ATOM 597 N N . ILE A 1 75 ? 7.402 -1.611 -11.945 1.00 87.44 75 ILE A N 1
ATOM 598 C CA . ILE A 1 75 ? 7.294 -1.662 -10.492 1.00 87.44 75 ILE A CA 1
ATOM 599 C C . ILE A 1 75 ? 5.896 -2.158 -10.150 1.00 87.44 75 ILE A C 1
ATOM 601 O O . ILE A 1 75 ? 4.910 -1.633 -10.661 1.00 87.44 75 ILE A O 1
ATOM 605 N N . GLN A 1 76 ? 5.826 -3.143 -9.263 1.00 88.88 76 GLN A N 1
ATOM 606 C CA . GLN A 1 76 ? 4.588 -3.629 -8.677 1.00 88.88 76 GLN A CA 1
ATOM 607 C C . GLN A 1 76 ? 4.621 -3.372 -7.170 1.00 88.88 76 GLN A C 1
ATOM 609 O O . GLN A 1 76 ? 5.476 -3.917 -6.474 1.00 88.88 76 GLN A O 1
ATOM 614 N N . GLY A 1 77 ? 3.701 -2.546 -6.669 1.00 93.19 77 GLY A N 1
ATOM 615 C CA . GLY A 1 77 ? 3.482 -2.336 -5.237 1.00 93.19 77 GLY A CA 1
ATOM 616 C C . GLY A 1 77 ? 2.166 -2.977 -4.804 1.00 93.19 77 GLY A C 1
ATOM 617 O O . GLY A 1 77 ? 1.124 -2.682 -5.377 1.00 93.19 77 GLY A O 1
ATOM 618 N N . LEU A 1 78 ? 2.209 -3.849 -3.803 1.00 94.88 78 LEU A N 1
ATOM 619 C CA . LEU A 1 78 ? 1.065 -4.606 -3.297 1.00 94.88 78 LEU A CA 1
ATOM 620 C C . LEU A 1 78 ? 0.889 -4.323 -1.810 1.00 94.88 78 LEU A C 1
ATOM 622 O O . LEU A 1 78 ? 1.866 -4.375 -1.061 1.00 94.88 78 LEU A O 1
ATOM 626 N N . LEU A 1 79 ? -0.345 -4.101 -1.364 1.00 96.81 79 LEU A N 1
ATOM 627 C CA . LEU A 1 79 ? -0.683 -4.035 0.056 1.00 96.81 79 LEU A CA 1
ATOM 628 C C . LEU A 1 79 ? -1.646 -5.156 0.434 1.00 96.81 79 LEU A C 1
ATOM 630 O O . LEU A 1 79 ? -2.731 -5.297 -0.132 1.00 96.81 79 LEU A O 1
ATOM 634 N N . GLU A 1 80 ? -1.269 -5.915 1.461 1.00 96.94 80 GLU A N 1
ATOM 6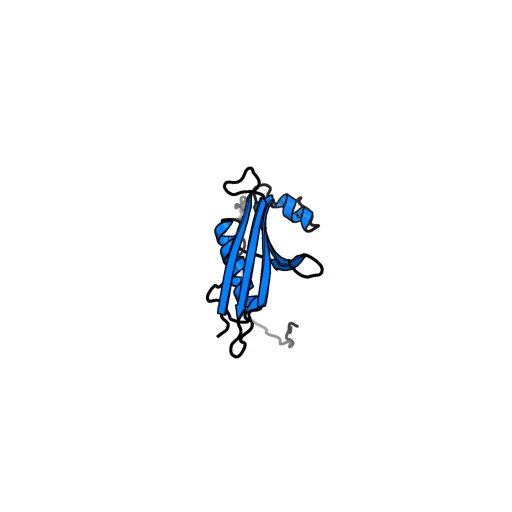35 C CA . GLU A 1 80 ? -2.055 -7.027 1.987 1.00 96.94 80 GLU A CA 1
ATOM 636 C C . GLU A 1 80 ? -2.340 -6.860 3.474 1.00 96.94 80 GLU A C 1
ATOM 638 O O . GLU A 1 80 ? -1.447 -6.572 4.273 1.00 96.94 80 GLU A O 1
ATOM 643 N N . LYS A 1 81 ? -3.579 -7.131 3.876 1.00 96.38 81 LYS A N 1
ATOM 644 C CA . LYS A 1 81 ? -4.016 -7.095 5.272 1.00 96.38 81 LYS A CA 1
ATOM 645 C C . LYS A 1 81 ? -4.000 -8.493 5.882 1.00 96.38 81 LYS A C 1
ATOM 647 O O . LYS A 1 81 ? -4.478 -9.451 5.278 1.00 96.38 81 LYS A O 1
ATOM 652 N N . TRP A 1 82 ? -3.510 -8.605 7.114 1.00 95.81 82 TRP A N 1
ATOM 653 C CA . TRP A 1 82 ? -3.588 -9.847 7.879 1.00 95.81 82 TRP A CA 1
ATOM 654 C C . TRP A 1 82 ? -5.007 -10.076 8.408 1.00 95.81 82 TRP A C 1
ATOM 656 O O . TRP A 1 82 ? -5.645 -9.170 8.960 1.00 95.81 82 TRP A O 1
ATOM 666 N N . THR A 1 83 ? -5.491 -11.305 8.278 1.00 93.00 83 THR A N 1
ATOM 667 C CA . THR A 1 83 ? -6.765 -11.776 8.829 1.00 93.00 83 THR A CA 1
ATOM 668 C C . THR A 1 83 ? -6.590 -13.135 9.499 1.00 93.00 83 THR A C 1
ATOM 670 O O . THR A 1 83 ? -5.528 -13.749 9.412 1.00 93.00 83 THR A O 1
ATOM 673 N N . ASN A 1 84 ? -7.648 -13.645 10.133 1.00 91.44 84 ASN A N 1
ATOM 674 C CA . ASN A 1 84 ? -7.643 -14.991 10.714 1.00 91.44 84 ASN A CA 1
ATOM 675 C C . ASN A 1 84 ? -7.423 -16.096 9.664 1.00 91.44 84 ASN A C 1
ATOM 677 O O . ASN A 1 84 ? -6.974 -17.181 10.017 1.00 91.44 84 ASN A O 1
ATOM 681 N N . ASN A 1 85 ? -7.698 -15.805 8.388 1.00 92.81 85 ASN A N 1
ATOM 682 C CA . ASN A 1 85 ? -7.535 -16.734 7.270 1.00 92.81 85 ASN A CA 1
ATOM 683 C C . ASN A 1 85 ? -6.223 -16.504 6.494 1.00 92.81 85 ASN A C 1
ATOM 685 O O . ASN A 1 85 ? -6.014 -17.124 5.456 1.00 92.81 85 ASN A O 1
ATOM 689 N N . GLY A 1 86 ? -5.348 -15.614 6.977 1.00 93.81 86 GLY A N 1
ATOM 690 C CA . GLY A 1 86 ? -4.085 -15.256 6.330 1.00 93.81 86 GLY A CA 1
ATOM 691 C C . GLY A 1 86 ? -4.089 -13.868 5.683 1.00 93.81 86 GLY A C 1
ATOM 692 O O . GLY A 1 86 ? -4.892 -12.997 6.039 1.00 93.81 86 GLY A O 1
ATOM 693 N N . TRP A 1 87 ? -3.146 -13.656 4.762 1.00 94.50 87 TRP A N 1
ATOM 694 C CA . TRP A 1 87 ? -2.982 -12.407 4.015 1.00 94.50 87 TRP A CA 1
ATOM 695 C C . TRP A 1 87 ? -4.053 -12.271 2.935 1.00 94.50 87 TRP A C 1
ATOM 697 O O . TRP A 1 87 ? -4.260 -13.189 2.145 1.00 94.50 87 TRP A O 1
ATOM 707 N N . ILE A 1 88 ? -4.711 -11.114 2.896 1.00 94.94 88 ILE A N 1
ATOM 708 C CA . ILE A 1 88 ? -5.682 -10.762 1.859 1.00 94.94 88 ILE A CA 1
ATOM 709 C C . ILE A 1 88 ? -5.155 -9.556 1.093 1.00 94.94 88 ILE A C 1
ATOM 711 O O . ILE A 1 88 ? -4.853 -8.526 1.699 1.00 94.94 88 ILE A O 1
ATOM 715 N N . HIS A 1 89 ? -5.083 -9.685 -0.230 1.00 94.12 89 HIS A N 1
ATOM 716 C CA . HIS A 1 89 ? -4.752 -8.588 -1.137 1.00 94.12 89 HIS A CA 1
ATOM 717 C C . HIS A 1 89 ? -5.801 -7.479 -1.056 1.00 94.12 89 HIS A C 1
ATOM 719 O O . HIS A 1 89 ? -6.997 -7.760 -1.113 1.00 94.12 89 HIS A O 1
ATOM 725 N N . CYS A 1 90 ? -5.358 -6.239 -0.860 1.00 92.25 90 CYS A N 1
ATOM 726 C CA . CYS A 1 90 ? -6.245 -5.099 -0.631 1.00 92.25 90 CYS A CA 1
ATOM 727 C C . CYS A 1 90 ? -6.079 -4.008 -1.685 1.00 92.25 90 CYS A C 1
ATOM 729 O O . CYS A 1 90 ? -7.085 -3.483 -2.153 1.00 92.25 90 CYS A O 1
ATOM 731 N N . LEU A 1 91 ? -4.840 -3.632 -2.012 1.00 94.06 91 LEU A N 1
ATOM 732 C CA . LEU A 1 91 ? -4.556 -2.509 -2.903 1.00 94.06 91 LEU A CA 1
ATOM 733 C C . LEU A 1 91 ? -3.351 -2.814 -3.792 1.00 94.06 91 LEU A C 1
ATOM 735 O O . LEU A 1 91 ? -2.362 -3.390 -3.332 1.00 94.06 91 LEU A O 1
ATOM 739 N N . ASP A 1 92 ? -3.444 -2.350 -5.033 1.00 92.06 92 ASP A N 1
ATOM 740 C CA . ASP A 1 92 ? -2.359 -2.311 -6.007 1.00 92.06 92 ASP A CA 1
ATOM 741 C C . ASP A 1 92 ? -1.921 -0.858 -6.205 1.00 92.06 92 ASP A C 1
ATOM 743 O O . ASP A 1 92 ? -2.751 0.031 -6.416 1.00 92.06 92 ASP A O 1
ATOM 747 N N . TRP A 1 93 ? -0.617 -0.609 -6.147 1.00 91.06 93 TRP A N 1
ATOM 748 C CA . TRP A 1 93 ? -0.042 0.686 -6.484 1.00 91.06 93 TRP A CA 1
ATOM 749 C C . TRP A 1 93 ? 0.269 0.736 -7.979 1.00 91.06 93 TRP A C 1
ATOM 751 O O . TRP A 1 93 ? 1.048 -0.066 -8.494 1.00 91.06 93 TRP A O 1
ATOM 761 N N . MET A 1 94 ? -0.339 1.705 -8.661 1.00 79.94 94 MET A N 1
ATOM 762 C CA . MET A 1 94 ? -0.234 1.922 -10.105 1.00 79.94 94 MET A CA 1
ATOM 763 C C . MET A 1 94 ? 0.326 3.322 -10.368 1.00 79.94 94 MET A C 1
ATOM 765 O O . MET A 1 94 ? -0.371 4.182 -10.898 1.00 79.94 94 MET A O 1
ATOM 769 N N . GLY A 1 95 ? 1.555 3.584 -9.922 1.00 78.81 95 GLY A N 1
ATOM 770 C CA . GLY A 1 95 ? 2.186 4.898 -10.047 1.00 78.81 95 GLY A CA 1
ATOM 771 C C . GLY A 1 95 ? 3.305 4.958 -11.086 1.00 78.81 95 GLY A C 1
ATOM 772 O O . GLY A 1 95 ? 3.329 4.219 -12.073 1.00 78.81 95 GLY A O 1
ATOM 773 N N . ASN A 1 96 ? 4.232 5.892 -10.882 1.00 82.25 96 ASN A N 1
ATOM 774 C CA . ASN A 1 96 ? 5.336 6.137 -11.802 1.00 82.25 96 ASN A CA 1
ATOM 775 C C . ASN A 1 96 ? 6.436 5.058 -11.659 1.00 82.25 96 ASN A C 1
ATOM 777 O O . ASN A 1 96 ? 6.983 4.897 -10.572 1.00 82.25 96 ASN A O 1
ATOM 781 N N . PRO A 1 97 ? 6.864 4.376 -12.739 1.00 79.12 97 PRO A N 1
ATOM 782 C CA . PRO A 1 97 ? 7.953 3.394 -12.689 1.00 79.12 97 PRO A CA 1
ATOM 783 C C . PRO A 1 97 ? 9.307 3.919 -12.183 1.00 79.12 97 PRO A C 1
ATOM 785 O O . PRO A 1 97 ? 10.220 3.126 -11.983 1.00 79.12 97 PRO A O 1
ATOM 788 N N . THR A 1 98 ? 9.472 5.234 -12.012 1.00 82.94 98 THR A N 1
ATOM 789 C CA . THR A 1 98 ? 10.686 5.842 -11.447 1.00 82.94 98 THR A CA 1
ATOM 790 C C . THR A 1 98 ? 10.571 6.201 -9.965 1.00 82.94 98 THR A C 1
ATOM 792 O O . THR A 1 98 ? 11.510 6.785 -9.433 1.00 82.94 98 THR A O 1
ATOM 795 N N . SER A 1 99 ? 9.440 5.925 -9.307 1.00 87.62 99 SER A N 1
ATOM 796 C CA . SER A 1 99 ? 9.261 6.238 -7.885 1.00 87.62 99 SER A CA 1
ATOM 797 C C . SER A 1 99 ? 10.152 5.384 -6.988 1.00 87.62 99 SER A C 1
ATOM 799 O O . SER A 1 99 ? 10.438 4.210 -7.276 1.00 87.62 99 SER A O 1
ATOM 801 N N . SER A 1 100 ? 10.576 5.982 -5.876 1.00 90.38 100 SER A N 1
ATOM 802 C CA . SER A 1 100 ? 11.356 5.275 -4.863 1.00 90.38 100 SER A CA 1
ATOM 803 C C . SER A 1 100 ? 10.487 4.327 -4.037 1.00 90.38 100 SER A C 1
ATOM 805 O O . SER A 1 100 ? 9.259 4.454 -3.997 1.00 90.38 100 SER A O 1
ATOM 807 N N . ASN A 1 101 ? 11.115 3.375 -3.341 1.00 90.62 101 ASN A N 1
ATOM 808 C CA . ASN A 1 101 ? 10.383 2.472 -2.444 1.00 90.62 101 ASN A CA 1
ATOM 809 C C . ASN A 1 101 ? 9.636 3.240 -1.347 1.00 90.62 101 ASN A C 1
ATOM 811 O O . ASN A 1 101 ? 8.517 2.879 -0.989 1.00 90.62 101 ASN A O 1
ATOM 815 N N . GLU A 1 102 ? 10.241 4.305 -0.825 1.00 91.31 102 GLU A N 1
ATOM 816 C CA . GLU A 1 102 ? 9.668 5.145 0.223 1.00 91.31 102 GLU A CA 1
ATOM 817 C C . GLU A 1 102 ? 8.441 5.921 -0.271 1.00 91.31 102 GLU A C 1
ATOM 819 O O . GLU A 1 102 ? 7.459 6.037 0.463 1.00 91.31 102 GLU A O 1
ATOM 824 N N . GLU A 1 103 ? 8.468 6.422 -1.510 1.00 92.44 103 GLU A N 1
ATOM 825 C CA . GLU A 1 103 ? 7.321 7.099 -2.127 1.00 92.44 103 GLU A CA 1
ATOM 826 C C . GLU A 1 103 ? 6.142 6.139 -2.303 1.00 92.44 103 GLU A C 1
ATOM 828 O O . GLU A 1 103 ? 5.030 6.434 -1.860 1.00 92.44 103 GLU A O 1
ATOM 833 N N . ILE A 1 104 ? 6.403 4.960 -2.874 1.00 92.75 104 ILE A N 1
ATOM 834 C CA . ILE A 1 104 ? 5.397 3.909 -3.085 1.00 92.75 104 ILE A CA 1
ATOM 835 C C . ILE A 1 104 ? 4.781 3.478 -1.752 1.00 92.75 104 ILE A C 1
ATOM 837 O O . ILE A 1 104 ? 3.566 3.321 -1.631 1.00 92.75 104 ILE A O 1
ATOM 841 N N . GLU A 1 105 ? 5.617 3.290 -0.731 1.00 94.31 105 GLU A N 1
ATOM 842 C CA . GLU A 1 105 ? 5.173 2.918 0.606 1.00 94.31 105 GLU A CA 1
ATOM 843 C C . GLU A 1 105 ? 4.299 4.009 1.242 1.00 94.31 105 GLU A C 1
ATOM 845 O O . GLU A 1 105 ? 3.263 3.697 1.833 1.00 94.31 105 GLU A O 1
ATOM 850 N N . SER A 1 106 ? 4.679 5.284 1.106 1.00 94.31 106 SER A N 1
ATOM 851 C CA . SER A 1 106 ? 3.875 6.416 1.585 1.00 94.31 106 SER A CA 1
ATOM 852 C C . SER A 1 106 ? 2.512 6.464 0.901 1.00 94.31 106 SER A C 1
ATOM 854 O O . SER A 1 106 ? 1.497 6.608 1.579 1.00 94.31 106 SER A O 1
ATOM 856 N N . ASP A 1 107 ? 2.473 6.303 -0.421 1.00 93.94 107 ASP A N 1
ATOM 857 C CA . ASP A 1 107 ? 1.227 6.292 -1.185 1.00 93.94 107 ASP A CA 1
ATOM 858 C C . ASP A 1 107 ? 0.315 5.145 -0.755 1.00 93.94 107 ASP A C 1
ATOM 860 O O . ASP A 1 107 ? -0.852 5.371 -0.442 1.00 93.94 107 ASP A O 1
ATOM 864 N N . LEU A 1 108 ? 0.847 3.925 -0.655 1.00 95.19 108 LEU A N 1
ATOM 865 C CA . LEU A 1 108 ? 0.080 2.763 -0.205 1.00 95.19 108 LEU A CA 1
ATOM 866 C C . LEU A 1 108 ? -0.451 2.928 1.224 1.00 95.19 108 LEU A C 1
ATOM 868 O O . LEU A 1 108 ? -1.584 2.534 1.501 1.00 95.19 108 LEU A O 1
ATOM 872 N N . ASN A 1 109 ? 0.322 3.541 2.124 1.00 95.31 109 ASN A N 1
ATOM 873 C CA . ASN A 1 109 ? -0.135 3.848 3.479 1.00 95.31 109 ASN A CA 1
ATOM 874 C C . ASN A 1 109 ? -1.309 4.831 3.481 1.00 95.31 109 ASN A C 1
ATOM 876 O O . ASN A 1 109 ? -2.289 4.619 4.198 1.00 95.31 109 ASN A O 1
ATOM 880 N N . GLU A 1 110 ? -1.226 5.888 2.678 1.00 94.00 110 GLU A N 1
ATOM 881 C CA . GLU A 1 110 ? -2.281 6.893 2.565 1.00 94.00 110 GLU A CA 1
ATOM 882 C C . GLU A 1 110 ? -3.539 6.321 1.908 1.00 94.00 110 GLU A C 1
ATOM 884 O O . GLU A 1 110 ? -4.639 6.508 2.430 1.00 94.00 110 GLU A O 1
ATOM 889 N N . MET A 1 111 ? -3.390 5.547 0.828 1.00 93.00 111 MET A N 1
ATOM 890 C CA . MET A 1 111 ? -4.496 4.829 0.189 1.00 93.00 111 MET A CA 1
ATOM 891 C C . MET A 1 111 ? -5.165 3.861 1.171 1.00 93.00 111 MET A C 1
ATOM 893 O O . MET A 1 111 ? -6.392 3.797 1.247 1.00 93.00 111 MET A O 1
ATOM 897 N N . PHE A 1 112 ? -4.383 3.134 1.973 1.00 94.56 112 PHE A N 1
ATOM 898 C CA . PHE A 1 112 ? -4.922 2.206 2.964 1.00 94.56 112 PHE A CA 1
ATOM 899 C C . PHE A 1 112 ? -5.613 2.920 4.124 1.00 94.56 112 PHE A C 1
ATOM 901 O O . PHE A 1 112 ? -6.679 2.486 4.566 1.00 94.56 112 PHE A O 1
ATOM 908 N N . GLN A 1 113 ? -5.068 4.039 4.601 1.00 93.88 113 GLN A N 1
ATOM 909 C CA . GLN A 1 113 ? -5.740 4.886 5.583 1.00 93.88 113 GLN A CA 1
ATOM 910 C C . GLN A 1 113 ? -7.080 5.390 5.036 1.00 93.88 113 GLN A C 1
ATOM 912 O O . GLN A 1 113 ? -8.095 5.283 5.723 1.00 93.88 113 GLN A O 1
ATOM 917 N N . ALA A 1 114 ? -7.109 5.888 3.801 1.00 92.38 114 ALA A N 1
ATOM 918 C CA . ALA A 1 114 ? -8.328 6.368 3.158 1.00 92.38 114 ALA A CA 1
ATOM 919 C C . ALA A 1 114 ? -9.376 5.263 3.033 1.00 92.38 114 ALA A C 1
ATOM 921 O O . ALA A 1 114 ? -10.515 5.417 3.472 1.00 92.38 114 ALA A O 1
ATOM 922 N N . PHE A 1 115 ? -8.958 4.105 2.518 1.00 90.88 115 PHE A N 1
ATOM 923 C CA . PHE A 1 115 ? -9.810 2.935 2.343 1.00 90.88 115 PHE A CA 1
ATOM 924 C C . PHE A 1 115 ? -10.383 2.439 3.675 1.00 90.88 115 PHE A C 1
ATOM 926 O O . PHE A 1 115 ? -11.571 2.149 3.780 1.00 90.88 115 PHE A O 1
ATOM 933 N N . THR A 1 116 ? -9.550 2.358 4.715 1.00 90.25 116 THR A N 1
ATOM 934 C CA . THR A 1 116 ? -9.974 1.828 6.016 1.00 90.25 116 THR A CA 1
ATOM 935 C C . THR A 1 116 ? -10.798 2.809 6.839 1.00 90.25 116 THR A C 1
ATOM 937 O O . THR A 1 116 ? -11.618 2.366 7.637 1.00 90.25 116 THR A O 1
ATOM 940 N N . THR A 1 117 ? -10.601 4.118 6.671 1.00 89.81 117 THR A N 1
ATOM 941 C CA . THR A 1 117 ? -11.351 5.150 7.408 1.00 89.81 117 THR A CA 1
ATOM 942 C C . THR A 1 117 ? -12.566 5.680 6.649 1.00 89.81 117 THR A C 1
ATOM 944 O O . THR A 1 117 ? -13.431 6.303 7.264 1.00 89.81 117 THR A O 1
ATOM 947 N N . GLY A 1 118 ? -12.639 5.447 5.335 1.00 87.38 118 GLY A N 1
ATOM 948 C CA . GLY A 1 118 ? -13.640 6.034 4.444 1.00 87.38 118 GLY A CA 1
ATOM 949 C C . GLY A 1 118 ? -13.467 7.542 4.231 1.00 87.38 118 GLY A C 1
ATOM 950 O O . GLY A 1 118 ? -14.393 8.197 3.758 1.00 87.38 118 GLY A O 1
ATOM 951 N N . LEU A 1 119 ? -12.319 8.108 4.619 1.00 86.81 119 LEU A N 1
ATOM 952 C CA . LEU A 1 119 ? -12.017 9.527 4.459 1.00 86.81 119 LEU A CA 1
ATOM 953 C C . LEU A 1 119 ? -11.167 9.729 3.198 1.00 86.81 119 LEU A C 1
ATOM 955 O O . LEU A 1 119 ? -10.182 9.011 3.026 1.00 86.81 119 LEU A O 1
ATOM 959 N N . PRO A 1 120 ? -11.518 10.685 2.322 1.00 85.50 120 PRO A N 1
ATOM 960 C CA . PRO A 1 120 ? -10.710 10.979 1.146 1.00 85.50 120 PRO A CA 1
ATOM 961 C C . PRO A 1 120 ? -9.333 11.520 1.552 1.00 85.50 120 PRO A C 1
ATOM 963 O O . PRO A 1 120 ? -9.190 12.139 2.608 1.00 85.50 120 PRO A O 1
ATOM 966 N N . THR A 1 121 ? -8.331 11.294 0.702 1.00 84.19 121 THR A N 1
ATOM 967 C CA . THR A 1 121 ? -7.025 11.957 0.817 1.00 84.19 121 THR A CA 1
ATOM 968 C C . THR A 1 121 ? -6.980 13.169 -0.103 1.00 84.19 121 THR A C 1
ATOM 970 O O . THR A 1 121 ? -7.737 13.253 -1.071 1.00 84.19 121 THR A O 1
ATOM 973 N N . ASP A 1 122 ? -6.058 14.086 0.177 1.00 81.56 122 ASP A N 1
ATOM 974 C CA . ASP A 1 122 ? -5.786 15.232 -0.694 1.00 81.56 122 ASP A CA 1
ATOM 975 C C . ASP A 1 122 ? -4.854 14.875 -1.871 1.00 81.56 122 ASP A C 1
ATOM 977 O O . ASP A 1 122 ? -4.608 15.709 -2.746 1.00 81.56 122 ASP A O 1
ATOM 981 N N . LYS A 1 123 ? -4.302 13.652 -1.906 1.00 79.06 123 LYS A N 1
ATOM 982 C CA . LYS A 1 123 ? -3.412 13.214 -2.986 1.00 79.06 123 LYS A CA 1
ATOM 983 C C . LYS A 1 123 ? -4.217 12.805 -4.212 1.00 79.06 123 LYS A C 1
ATOM 985 O O . LYS A 1 123 ? -5.118 11.974 -4.133 1.00 79.06 123 LYS A O 1
ATOM 990 N N . ASN A 1 124 ? -3.823 13.342 -5.365 1.00 76.25 124 ASN A N 1
ATOM 991 C CA . ASN A 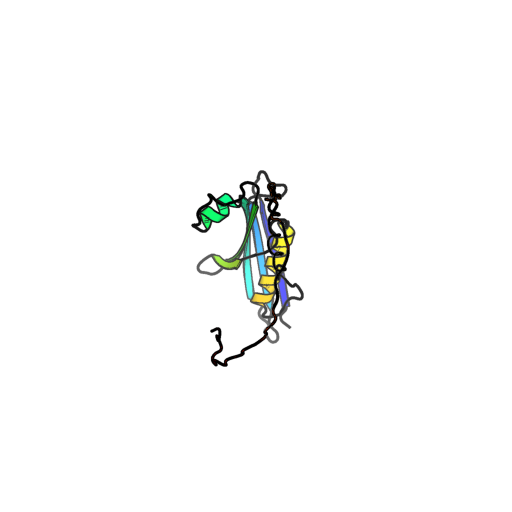1 124 ? -4.282 12.855 -6.656 1.00 76.25 124 ASN A CA 1
ATOM 992 C C . ASN A 1 124 ? -3.236 11.894 -7.239 1.00 76.25 124 ASN A C 1
ATOM 994 O O . ASN A 1 124 ? -2.105 12.301 -7.503 1.00 76.25 124 ASN A O 1
ATOM 998 N N . TRP A 1 125 ? -3.622 10.631 -7.433 1.00 69.94 125 TRP A N 1
ATOM 999 C CA . TRP A 1 125 ? -2.792 9.594 -8.061 1.00 69.94 125 TRP A CA 1
ATOM 1000 C C . TRP A 1 125 ? -3.108 9.396 -9.552 1.00 69.94 125 TRP A C 1
ATOM 1002 O O . TRP A 1 125 ? -2.642 8.433 -10.160 1.00 69.94 125 TRP A O 1
ATOM 1012 N N . GLU A 1 126 ? -3.906 10.278 -10.162 1.00 68.75 126 GLU A N 1
ATOM 1013 C CA . GLU A 1 126 ? -4.162 10.247 -11.600 1.00 68.75 126 GLU A CA 1
ATOM 1014 C C . GLU A 1 126 ? -2.853 10.390 -12.385 1.00 68.75 126 GLU A C 1
ATOM 1016 O O . GLU A 1 126 ? -2.172 11.418 -12.346 1.00 68.75 126 GLU A O 1
ATOM 1021 N N . ILE A 1 127 ? -2.512 9.347 -13.143 1.00 62.78 127 ILE A N 1
ATOM 1022 C CA . ILE A 1 127 ? -1.434 9.423 -14.123 1.00 62.78 127 ILE A CA 1
ATOM 1023 C C . ILE A 1 127 ? -1.930 10.341 -15.247 1.00 62.78 127 ILE A C 1
ATOM 1025 O O . ILE A 1 127 ? -2.941 10.016 -15.881 1.00 62.78 127 ILE A O 1
ATOM 1029 N N . PRO A 1 128 ? -1.251 11.465 -15.543 1.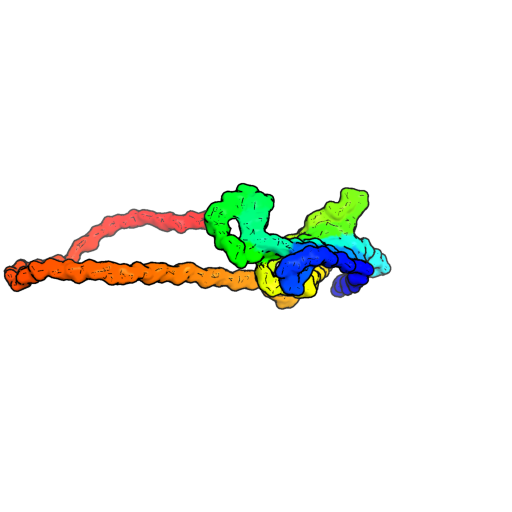00 63.28 128 PRO A N 1
ATOM 1030 C CA . PRO A 1 128 ? -1.639 12.298 -16.668 1.00 63.28 128 PRO A CA 1
ATOM 1031 C C . PRO A 1 128 ? -1.623 11.451 -17.949 1.00 63.28 128 PRO A C 1
ATOM 1033 O O . PRO A 1 128 ? -0.715 10.629 -18.132 1.00 63.28 128 PRO A O 1
ATOM 1036 N N . PRO A 1 129 ? -2.611 11.619 -18.845 1.00 62.97 129 PRO A N 1
ATOM 1037 C CA . PRO A 1 129 ? -2.683 10.828 -20.064 1.00 62.97 129 PRO A CA 1
ATOM 1038 C C . PRO A 1 129 ? -1.366 10.949 -20.831 1.00 62.97 129 PRO A C 1
ATOM 1040 O O . PRO A 1 129 ? -0.850 12.054 -21.034 1.00 62.97 129 PRO A O 1
ATOM 1043 N N . ARG A 1 130 ? -0.800 9.806 -21.245 1.00 68.44 130 ARG A N 1
ATOM 1044 C CA . ARG A 1 130 ? 0.443 9.816 -22.026 1.00 68.44 130 ARG A CA 1
ATOM 1045 C C . ARG A 1 130 ? 0.211 10.657 -23.285 1.00 68.44 130 ARG A C 1
ATOM 1047 O O . ARG A 1 130 ? -0.806 10.458 -23.955 1.00 68.44 130 ARG A O 1
ATOM 1054 N N . PRO A 1 131 ? 1.130 11.574 -23.635 1.00 67.06 131 PRO A N 1
ATOM 1055 C CA . PRO A 1 131 ? 1.006 12.319 -24.876 1.00 67.06 131 PRO A CA 1
ATOM 1056 C C . PRO A 1 131 ? 0.940 11.328 -26.047 1.00 67.06 131 PRO A C 1
ATOM 1058 O O . PRO A 1 131 ? 1.687 10.341 -26.047 1.00 67.06 131 PRO A O 1
ATOM 1061 N N . PRO A 1 132 ? 0.060 11.555 -27.038 1.00 67.94 132 PRO A N 1
ATOM 1062 C CA . PRO A 1 132 ? -0.065 10.652 -28.170 1.00 67.94 132 PRO A CA 1
ATOM 1063 C C . PRO A 1 132 ? 1.291 10.515 -28.874 1.00 67.94 132 PRO A C 1
ATOM 1065 O O . PRO A 1 132 ? 2.037 11.502 -28.972 1.00 67.94 132 PRO A O 1
ATOM 1068 N N . PRO A 1 133 ? 1.639 9.312 -29.364 1.00 70.88 133 PRO A N 1
ATOM 1069 C CA . PRO A 1 133 ? 2.901 9.097 -30.050 1.00 70.88 133 PRO A CA 1
ATOM 1070 C C . PRO A 1 133 ? 3.005 10.076 -31.219 1.00 70.88 133 PRO A C 1
ATOM 1072 O O . PRO A 1 133 ? 2.130 10.131 -32.086 1.00 70.88 133 PRO A O 1
ATOM 1075 N N . ARG A 1 134 ? 4.073 10.886 -31.233 1.00 70.06 134 ARG A N 1
ATOM 1076 C CA . ARG A 1 134 ? 4.310 11.822 -32.336 1.00 70.06 134 ARG A CA 1
ATOM 1077 C C . ARG A 1 134 ? 4.394 11.013 -33.634 1.00 70.06 134 ARG A C 1
ATOM 1079 O O . ARG A 1 134 ? 5.149 10.038 -33.674 1.00 70.06 134 ARG A O 1
ATOM 1086 N N . PRO A 1 135 ? 3.661 11.395 -34.694 1.00 68.94 135 PRO A N 1
ATOM 1087 C CA . PRO A 1 135 ? 3.737 10.686 -35.959 1.00 68.94 135 PRO A CA 1
ATOM 1088 C C . PRO A 1 135 ? 5.190 10.686 -36.434 1.00 68.94 135 PRO A C 1
ATOM 1090 O O . PRO A 1 135 ? 5.813 11.746 -36.547 1.00 68.94 135 PRO A O 1
ATOM 1093 N N . LYS A 1 136 ? 5.739 9.490 -36.687 1.00 68.06 136 LYS A N 1
ATOM 1094 C CA . LYS A 1 136 ? 7.061 9.335 -37.300 1.00 68.06 136 LYS A CA 1
ATOM 1095 C C . LYS A 1 136 ? 7.045 10.142 -38.597 1.00 68.06 136 LYS A C 1
ATOM 1097 O O . LYS A 1 136 ? 6.269 9.832 -39.503 1.00 68.06 136 LYS A O 1
ATOM 1102 N N . ARG A 1 137 ? 7.857 11.204 -38.672 1.00 58.06 137 ARG A N 1
ATOM 1103 C CA . ARG A 1 137 ? 8.086 11.928 -39.927 1.00 58.06 137 ARG A CA 1
ATOM 1104 C C . ARG A 1 137 ? 8.525 10.880 -40.946 1.00 58.06 137 ARG A C 1
ATOM 1106 O O . ARG A 1 137 ? 9.559 10.249 -40.765 1.00 58.06 137 ARG A O 1
ATOM 1113 N N . LYS A 1 138 ? 7.714 10.657 -41.982 1.00 57.72 138 LYS A N 1
ATOM 1114 C CA . LYS A 1 138 ? 8.190 9.962 -43.175 1.00 57.72 138 LYS A CA 1
ATOM 1115 C C . LYS A 1 138 ? 9.297 10.839 -43.738 1.00 57.72 138 LYS A C 1
ATOM 1117 O O . LYS A 1 138 ? 9.007 11.944 -44.196 1.00 57.72 138 LYS A O 1
ATOM 1122 N N . ASP A 1 139 ? 10.535 10.369 -43.660 1.00 53.28 139 ASP A N 1
ATOM 1123 C CA . ASP A 1 139 ? 11.624 10.968 -44.415 1.00 53.28 139 ASP A CA 1
ATOM 1124 C C . ASP A 1 139 ? 11.182 11.040 -45.875 1.00 53.28 139 ASP A C 1
ATOM 1126 O O . ASP A 1 139 ? 10.719 10.055 -46.465 1.00 53.28 139 ASP A O 1
ATOM 1130 N N . ALA A 1 140 ? 11.209 12.257 -46.410 1.00 51.91 140 ALA A N 1
ATOM 1131 C CA . ALA A 1 140 ? 10.768 12.562 -47.752 1.00 51.91 140 ALA A CA 1
ATOM 1132 C C . ALA A 1 140 ? 11.702 11.861 -48.745 1.00 51.91 140 ALA A C 1
ATOM 1134 O O . ALA A 1 140 ? 12.722 12.410 -49.145 1.00 51.91 140 ALA A O 1
ATOM 1135 N N . LYS A 1 141 ? 11.358 10.631 -49.139 1.00 48.69 141 LYS A N 1
ATOM 1136 C CA . LYS A 1 141 ? 11.936 10.010 -50.328 1.00 48.69 141 LYS A CA 1
ATOM 1137 C C . LYS A 1 141 ? 11.513 10.827 -51.545 1.00 48.69 141 LYS A C 1
ATOM 1139 O O . LYS A 1 141 ? 10.322 10.965 -51.823 1.00 48.69 141 LYS A O 1
ATOM 1144 N N . ASP A 1 142 ? 12.529 11.369 -52.205 1.00 53.38 142 ASP A N 1
ATOM 1145 C CA . ASP A 1 142 ? 12.571 11.984 -53.528 1.00 53.38 142 ASP A CA 1
ATOM 1146 C C . ASP A 1 142 ? 11.302 11.817 -54.374 1.00 53.38 142 ASP A C 1
ATOM 1148 O O . ASP A 1 142 ? 11.072 10.789 -55.016 1.00 53.38 142 ASP A O 1
ATOM 1152 N N . LYS A 1 143 ? 10.503 12.886 -54.457 1.00 43.16 143 LYS A N 1
ATOM 1153 C CA . LYS A 1 143 ? 9.554 13.051 -55.559 1.00 43.16 143 LYS A CA 1
ATOM 1154 C C . LYS A 1 143 ? 10.320 13.577 -56.773 1.00 43.16 143 LYS A C 1
ATOM 1156 O O . LYS A 1 143 ? 10.474 14.784 -56.933 1.00 43.16 143 LYS A O 1
ATOM 1161 N N . LYS A 1 144 ? 10.761 12.674 -57.656 1.00 45.72 144 LYS A N 1
ATOM 1162 C CA . LYS A 1 144 ? 11.010 13.037 -59.059 1.00 45.72 144 LYS A CA 1
ATOM 1163 C C . LYS A 1 144 ? 9.685 13.513 -59.655 1.00 45.72 144 LYS A C 1
ATOM 1165 O O . LYS A 1 144 ? 8.737 12.741 -59.768 1.00 45.72 144 LYS A O 1
ATOM 1170 N N . VAL A 1 145 ? 9.628 14.797 -59.977 1.00 43.69 145 VAL A N 1
ATOM 1171 C CA . VAL A 1 145 ? 8.523 15.439 -60.690 1.00 43.69 145 VAL A CA 1
ATOM 1172 C C . VAL A 1 145 ? 8.555 14.952 -62.145 1.00 43.69 145 VAL A C 1
ATOM 1174 O O . VAL A 1 145 ? 9.587 15.130 -62.791 1.00 43.69 145 VAL A O 1
ATOM 1177 N N . PRO A 1 146 ? 7.487 14.350 -62.697 1.00 41.19 146 PRO A N 1
ATOM 1178 C CA . PRO A 1 146 ? 7.312 14.317 -64.137 1.00 41.19 146 PRO A CA 1
ATOM 1179 C C . PRO A 1 146 ? 6.734 15.665 -64.574 1.00 41.19 146 PRO A C 1
ATOM 1181 O O . PRO A 1 146 ? 5.670 16.080 -64.114 1.00 41.19 146 PRO A O 1
ATOM 1184 N N . THR A 1 147 ? 7.470 16.357 -65.437 1.00 41.12 147 THR A N 1
ATOM 1185 C CA . THR A 1 147 ? 7.021 17.555 -66.144 1.00 41.12 147 THR A CA 1
ATOM 1186 C C . THR A 1 147 ? 5.787 17.212 -66.976 1.00 41.12 147 THR A C 1
ATOM 1188 O O . THR A 1 147 ? 5.856 16.334 -67.833 1.00 41.12 147 THR A O 1
ATOM 1191 N N . PHE A 1 148 ? 4.677 17.906 -66.741 1.00 42.56 148 PHE A N 1
ATOM 1192 C CA . PHE A 1 148 ? 3.563 17.966 -67.681 1.00 42.56 148 PHE A CA 1
ATOM 1193 C C . PHE A 1 148 ? 3.335 19.428 -68.051 1.00 42.56 148 PHE A C 1
ATOM 1195 O O . PHE A 1 148 ? 3.169 20.279 -67.176 1.00 42.56 148 PHE A O 1
ATOM 1202 N N . GLU A 1 149 ? 3.398 19.697 -69.352 1.00 44.03 149 GLU A N 1
ATOM 1203 C CA . GLU A 1 149 ? 3.068 20.985 -69.951 1.00 44.03 149 GLU A CA 1
ATOM 1204 C C . GLU A 1 149 ? 1.588 21.303 -69.707 1.00 44.03 149 GLU A C 1
ATOM 1206 O O . GLU A 1 149 ? 0.710 20.452 -69.855 1.00 44.03 149 GLU A O 1
ATOM 1211 N N . VAL A 1 150 ? 1.334 22.539 -69.284 1.00 44.41 150 VAL A N 1
ATOM 1212 C CA . VAL A 1 150 ? 0.004 23.119 -69.080 1.00 44.41 150 VAL A CA 1
ATOM 1213 C C . VAL A 1 150 ? -0.353 23.946 -70.312 1.00 44.41 150 VAL A C 1
ATOM 1215 O O . VAL A 1 150 ? 0.555 24.533 -70.897 1.00 44.41 150 VAL A O 1
ATOM 1218 N N . ILE A 1 151 ? -1.662 24.022 -70.607 1.00 40.97 151 ILE A N 1
ATOM 1219 C CA . ILE A 1 151 ? -2.466 25.110 -71.232 1.00 40.97 151 ILE A CA 1
ATOM 1220 C C . ILE A 1 151 ? -3.479 24.446 -72.187 1.00 40.97 151 ILE A C 1
ATOM 1222 O O . ILE A 1 151 ? -3.089 23.603 -72.983 1.00 40.97 151 ILE A O 1
ATOM 1226 N N . GLU A 1 152 ? -4.783 24.721 -72.236 1.00 38.06 152 GLU A N 1
ATOM 1227 C CA . GLU A 1 152 ? -5.770 25.573 -71.548 1.00 38.06 152 GLU A CA 1
ATOM 1228 C C . GLU A 1 152 ? -7.147 25.065 -72.038 1.00 38.06 152 GLU A C 1
ATOM 1230 O O . GLU A 1 152 ? -7.230 24.519 -73.141 1.00 38.06 152 GLU A O 1
ATOM 1235 N N . GLY A 1 153 ? -8.238 25.282 -71.292 1.00 31.48 153 GLY A N 1
ATOM 1236 C CA . GLY A 1 153 ? -9.574 25.131 -71.890 1.00 31.48 153 GLY A CA 1
ATOM 1237 C C . GLY A 1 153 ? -10.749 24.904 -70.942 1.00 31.48 153 GLY A C 1
ATOM 1238 O O . GLY A 1 153 ? -11.269 23.801 -70.868 1.00 31.48 153 GLY A O 1
ATOM 1239 N N . ASP A 1 154 ? -11.161 25.971 -70.256 1.00 32.94 154 ASP A N 1
ATOM 1240 C CA . ASP A 1 154 ? -12.557 26.429 -70.135 1.00 32.94 154 ASP A CA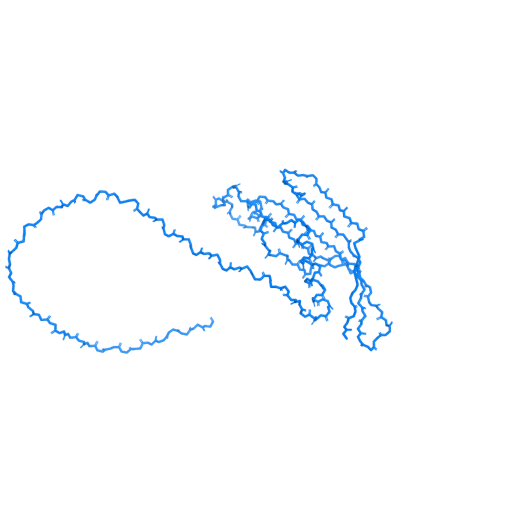 1
ATOM 1241 C C . ASP A 1 154 ? -13.678 25.407 -69.784 1.00 32.94 154 ASP A C 1
ATOM 1243 O O . ASP A 1 154 ? -14.225 24.727 -70.649 1.00 32.94 154 ASP A O 1
ATOM 1247 N N . LYS A 1 155 ? -14.119 25.379 -68.516 1.00 36.50 155 LYS A N 1
ATOM 1248 C CA . LYS A 1 155 ? -15.406 25.958 -68.050 1.00 36.50 155 LYS A CA 1
ATOM 1249 C C . LYS A 1 155 ? -15.814 25.450 -66.664 1.00 36.50 155 LYS A C 1
ATOM 1251 O O . LYS A 1 155 ? -15.821 24.265 -66.350 1.00 36.50 155 LYS A O 1
ATOM 1256 N N . THR A 1 156 ? -16.189 26.431 -65.857 1.00 41.88 156 THR A N 1
ATOM 1257 C CA . THR A 1 156 ? -16.970 26.393 -64.618 1.00 41.88 156 THR A CA 1
ATOM 1258 C C . THR A 1 156 ? -18.223 25.522 -64.680 1.00 41.88 156 THR A C 1
ATOM 1260 O O . THR A 1 156 ? -19.004 25.684 -65.607 1.00 41.88 156 THR A O 1
ATOM 1263 N N . GLU A 1 157 ? -18.488 24.772 -63.603 1.00 33.81 157 GLU A N 1
ATOM 1264 C CA . GLU A 1 157 ? -19.782 24.772 -62.894 1.00 33.81 157 GLU A CA 1
ATOM 1265 C C . GLU A 1 157 ? -19.656 24.126 -61.491 1.00 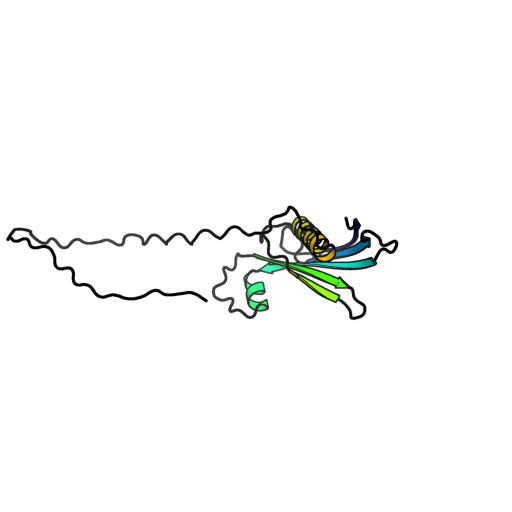33.81 157 GLU A C 1
ATOM 1267 O O . GLU A 1 157 ? -19.103 23.044 -61.308 1.00 33.81 157 GLU A O 1
ATOM 1272 N N . LYS A 1 158 ? -20.165 24.827 -60.473 1.00 35.97 158 LYS A N 1
ATOM 1273 C CA . LYS A 1 158 ? -20.577 24.325 -59.144 1.00 35.97 158 LYS A CA 1
ATOM 1274 C C . LYS A 1 158 ? -22.105 24.518 -59.086 1.00 35.97 158 LYS A C 1
ATOM 1276 O O . LYS A 1 158 ? -22.589 25.407 -59.781 1.00 35.97 158 LYS A O 1
ATOM 1281 N N . PRO A 1 159 ? -22.831 23.984 -58.090 1.00 46.59 159 PRO A N 1
ATOM 1282 C CA . PRO A 1 159 ? -22.737 22.700 -57.391 1.00 46.59 159 PRO A CA 1
ATOM 1283 C C . PRO A 1 159 ? -24.118 21.993 -57.379 1.00 46.59 159 PRO A C 1
ATOM 1285 O O . PRO A 1 159 ? -25.149 22.641 -57.536 1.00 46.59 159 PRO A O 1
ATOM 1288 N N . THR A 1 160 ? -24.190 20.700 -57.058 1.00 33.81 160 THR A N 1
ATOM 1289 C CA . THR A 1 160 ? -25.485 20.094 -56.682 1.00 33.81 160 THR A CA 1
ATOM 1290 C C . THR A 1 160 ? -25.351 19.336 -55.373 1.00 33.81 160 THR A C 1
ATOM 1292 O O . THR A 1 160 ? -24.769 18.257 -55.319 1.00 33.81 160 THR A O 1
ATOM 1295 N N . LYS A 1 161 ? -25.891 19.942 -54.309 1.00 40.03 161 LYS A N 1
ATOM 1296 C CA . LYS A 1 161 ? -26.327 19.230 -53.109 1.00 40.03 161 LYS A CA 1
ATOM 1297 C C . LYS A 1 161 ? -27.480 18.306 -53.503 1.00 40.03 161 LYS A C 1
ATOM 1299 O O . LYS A 1 161 ? -28.399 18.746 -54.193 1.00 40.03 161 LYS A O 1
ATOM 1304 N N . LYS A 1 162 ? -27.453 17.070 -53.014 1.00 37.00 162 LYS A N 1
ATOM 1305 C CA . LYS A 1 162 ? -28.667 16.314 -52.728 1.00 37.00 162 LYS A CA 1
ATOM 1306 C C . LYS A 1 162 ? -28.540 15.691 -51.352 1.00 37.00 162 LYS A C 1
ATOM 1308 O O . LYS A 1 162 ? -27.511 15.110 -51.018 1.00 37.00 162 LYS A O 1
ATOM 1313 N N . ASP A 1 163 ? -29.604 15.925 -50.607 1.00 37.41 163 ASP A N 1
ATOM 1314 C CA . ASP A 1 163 ? -29.902 15.485 -49.262 1.00 37.41 163 ASP A CA 1
ATOM 1315 C C . ASP A 1 163 ? -29.947 13.957 -49.153 1.00 37.41 163 ASP A C 1
ATOM 1317 O O . ASP A 1 163 ? -30.264 13.253 -50.117 1.00 37.41 163 ASP A O 1
ATOM 1321 N N . GLY A 1 164 ? -29.645 13.466 -47.957 1.00 37.62 164 GLY A N 1
ATOM 1322 C CA . GLY A 1 164 ? -29.731 12.064 -47.577 1.00 37.62 164 GLY A CA 1
ATOM 1323 C C . GLY A 1 164 ? -29.439 11.939 -46.091 1.00 37.62 164 GLY A C 1
ATOM 1324 O O . GLY A 1 164 ? -28.278 11.836 -45.704 1.00 37.62 164 GLY A O 1
ATOM 1325 N N . ASP A 1 165 ? -30.505 12.050 -45.304 1.00 35.59 165 ASP A N 1
ATOM 1326 C CA . ASP A 1 165 ? -30.555 11.966 -43.849 1.00 35.59 165 ASP A CA 1
ATOM 1327 C C . ASP A 1 165 ? -30.013 10.648 -43.261 1.00 35.59 165 ASP A C 1
ATOM 1329 O O . ASP A 1 165 ? -30.105 9.584 -43.878 1.00 35.59 165 ASP A O 1
ATOM 1333 N N . ASP A 1 166 ? -29.607 10.788 -41.990 1.00 47.44 166 ASP A N 1
ATOM 1334 C CA . ASP A 1 166 ? -29.663 9.821 -40.876 1.00 47.44 166 ASP A CA 1
ATOM 1335 C C . ASP A 1 166 ? -28.503 8.823 -40.637 1.00 47.44 166 ASP A C 1
ATOM 1337 O O . ASP A 1 166 ? -27.861 8.344 -41.571 1.00 47.44 166 ASP A O 1
ATOM 1341 N N . PRO A 1 167 ? -28.299 8.356 -39.382 1.00 49.31 167 PRO A N 1
ATOM 1342 C CA . PRO A 1 167 ? -28.267 9.091 -38.106 1.00 49.31 167 PRO A CA 1
ATOM 1343 C C . PRO A 1 167 ? -27.089 8.684 -37.183 1.00 49.31 167 PRO A C 1
ATOM 1345 O O . PRO A 1 167 ? -26.338 7.744 -37.428 1.00 49.31 167 PRO A O 1
ATOM 1348 N N . SER A 1 168 ? -26.988 9.435 -36.083 1.00 39.12 168 SER A N 1
ATOM 1349 C CA . SER A 1 168 ? -26.290 9.208 -34.805 1.00 39.12 168 SER A CA 1
ATOM 1350 C C . SER A 1 168 ? -25.758 7.802 -34.471 1.00 39.12 168 SER A C 1
ATOM 1352 O O . SER A 1 168 ? -26.501 6.822 -34.463 1.00 39.12 168 SER A O 1
ATOM 1354 N N . PHE A 1 169 ? -24.506 7.754 -34.003 1.00 37.69 169 PHE A N 1
ATOM 1355 C CA . PHE A 1 169 ? -23.951 6.637 -33.234 1.00 37.69 169 PHE A CA 1
ATOM 1356 C C . PHE A 1 169 ? -23.906 7.007 -31.740 1.00 37.69 169 PHE A C 1
ATOM 1358 O O . PHE A 1 169 ? -23.126 7.877 -31.348 1.00 37.69 169 PHE A O 1
ATOM 1365 N N . ASP A 1 170 ? -24.744 6.345 -30.938 1.00 39.47 170 ASP A N 1
ATOM 1366 C CA . ASP A 1 170 ? -24.725 6.364 -29.469 1.00 39.47 170 ASP A CA 1
ATOM 1367 C C . ASP A 1 170 ? -23.719 5.330 -28.939 1.00 39.47 170 ASP A C 1
ATOM 1369 O O . ASP A 1 170 ? -23.658 4.199 -29.426 1.00 39.47 170 ASP A O 1
ATOM 1373 N N . TRP A 1 171 ? -22.948 5.711 -27.920 1.00 56.16 171 TRP A N 1
ATOM 1374 C CA . TRP A 1 171 ? -22.081 4.804 -27.166 1.00 56.16 171 TRP A CA 1
ATOM 1375 C C . TRP A 1 171 ? -22.801 4.360 -25.883 1.00 56.16 171 TRP A C 1
ATOM 1377 O O . TRP A 1 171 ? -23.253 5.211 -25.115 1.00 56.16 171 TRP A O 1
ATOM 1387 N N . ILE A 1 172 ? -22.880 3.042 -25.660 1.00 43.16 172 ILE A N 1
ATOM 1388 C CA . ILE A 1 172 ? -23.051 2.413 -24.336 1.00 43.16 172 ILE A CA 1
ATOM 1389 C C . ILE A 1 172 ? -21.673 1.967 -23.859 1.00 43.16 172 ILE A C 1
ATOM 1391 O O . ILE A 1 172 ? -20.941 1.385 -24.694 1.00 43.16 172 ILE A O 1
#

Sequence (172 aa):
MAEYKFRKLFQLSGAGEFTDPESYESMWAYSIRYPGTDHSTPGRYRIRITRMSAKDFIILMGGDPTDADPQGYSIQGLLEKWTNNGWIHCLDWMGNPTSSNEEIESDLNEMFQAFTTGLPTDKNWEIPPRPPPRPKRKDAKDKKVPTFEVIEGDKTEKPTKKDGDDPSFDWI

Secondary structure (DSSP, 8-state):
--EEEEEEEEEEE---SSSS-SEEEEEEEEEEE-TT-S-EEEEEEEEEEEEEEHHHHHHHTT--GGGS-TT-EEEEEEEEEEETTEEEEEEEE---TT--HHHHHHHHHHHHHHHHHTPPPS---PPPPPPPPPP---------PPP-------------------------

pLDDT: mean 76.55, std 19.95, range [31.48, 97.81]

Foldseek 3Di:
DKDKDKDWPDKDFDDDPDPAGQKIKTKMKMWIDDPPDPDIDIWIKMKIKHKDFPLVVCVVVVHDSPPPDRPHMDMWIWMWTQDPVGTDTDDIDDADRPDHPVRSVVVVVQVVCCVVVVNDDPDDRDDPPDDPPDPDPPPDDDDPDDDDDDDDDDDDDDDDDDDDDDDDDDDD